Protein AF-A0AB33ZBX3-F1 (afdb_monomer)

Radius of gyration: 13.17 Å; Cα contacts (8 Å, |Δi|>4): 26; chains: 1; bounding box: 25×21×34 Å

Structure (mmCIF, N/CA/C/O backbone):
data_AF-A0AB33ZBX3-F1
#
_entry.id   AF-A0AB33ZBX3-F1
#
loop_
_atom_site.group_PDB
_atom_site.id
_atom_site.type_symbol
_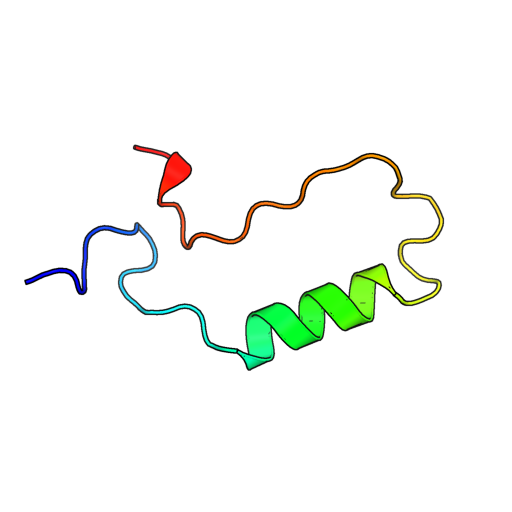atom_site.label_atom_id
_atom_site.label_alt_id
_atom_site.label_comp_id
_atom_site.label_asym_id
_atom_site.label_entity_id
_atom_site.label_seq_id
_atom_site.pdbx_PDB_ins_code
_atom_site.Cartn_x
_atom_site.Cartn_y
_atom_site.Cartn_z
_atom_site.occupancy
_atom_site.B_iso_or_equiv
_atom_site.auth_seq_id
_atom_site.auth_comp_id
_atom_site.auth_asym_id
_atom_site.auth_atom_id
_atom_site.pdbx_PDB_model_num
ATOM 1 N N . MET A 1 1 ? 10.543 -11.693 -20.990 1.00 46.41 1 MET A N 1
ATOM 2 C CA . MET A 1 1 ? 9.365 -10.891 -21.405 1.00 46.41 1 MET A CA 1
ATOM 3 C C . MET A 1 1 ? 8.671 -10.396 -20.121 1.00 46.41 1 MET A C 1
ATOM 5 O O . MET A 1 1 ? 8.796 -11.118 -19.151 1.00 46.41 1 MET A O 1
ATOM 9 N N . TRP A 1 2 ? 7.995 -9.240 -20.049 1.00 52.41 2 TRP A N 1
ATOM 10 C CA . TRP A 1 2 ? 7.185 -8.717 -18.901 1.00 52.41 2 TRP A CA 1
ATOM 11 C C . TRP A 1 2 ? 7.796 -7.758 -17.842 1.00 52.41 2 TRP A C 1
ATOM 13 O O . TRP A 1 2 ? 7.025 -7.022 -17.238 1.00 52.41 2 TRP A O 1
ATOM 23 N N . LYS A 1 3 ? 9.119 -7.632 -17.639 1.00 52.59 3 LYS A N 1
ATOM 24 C CA . LYS A 1 3 ? 9.672 -6.782 -16.542 1.00 52.59 3 LYS A CA 1
ATOM 25 C C . LYS A 1 3 ? 9.504 -5.247 -16.674 1.00 52.59 3 LYS A C 1
ATOM 27 O O . LYS A 1 3 ? 9.773 -4.548 -15.708 1.00 52.59 3 LYS A O 1
ATOM 32 N N . PHE A 1 4 ? 9.079 -4.701 -17.821 1.00 60.69 4 PHE A N 1
ATOM 33 C CA . PHE A 1 4 ? 9.187 -3.247 -18.095 1.00 60.69 4 PHE A CA 1
ATOM 34 C C . PHE A 1 4 ? 7.912 -2.564 -18.598 1.00 60.69 4 PHE A C 1
ATOM 36 O O . PHE A 1 4 ? 7.960 -1.442 -19.114 1.00 60.69 4 PHE A O 1
ATOM 43 N N . SER A 1 5 ? 6.765 -3.222 -18.458 1.00 75.00 5 SER A N 1
ATOM 44 C CA . SER A 1 5 ? 5.499 -2.677 -18.943 1.00 75.00 5 SER A CA 1
ATOM 45 C C . SER A 1 5 ? 4.953 -1.544 -18.075 1.00 75.00 5 SER A C 1
ATOM 47 O O . SER A 1 5 ? 4.134 -0.787 -18.573 1.00 75.00 5 SER A O 1
ATOM 49 N N . THR A 1 6 ? 5.398 -1.380 -16.833 1.00 86.31 6 THR A N 1
ATOM 50 C CA . THR A 1 6 ? 4.942 -0.307 -15.940 1.00 86.31 6 THR A CA 1
ATOM 51 C C . THR A 1 6 ? 5.894 0.901 -15.981 1.00 86.31 6 THR A C 1
ATOM 53 O O . THR A 1 6 ? 7.102 0.724 -16.189 1.00 86.31 6 THR A O 1
ATOM 56 N N . PRO A 1 7 ? 5.393 2.139 -15.812 1.00 91.31 7 PRO A N 1
ATOM 57 C CA . PRO A 1 7 ? 6.201 3.353 -15.686 1.00 91.31 7 PRO A CA 1
ATOM 58 C C . PRO A 1 7 ? 7.330 3.284 -14.656 1.00 9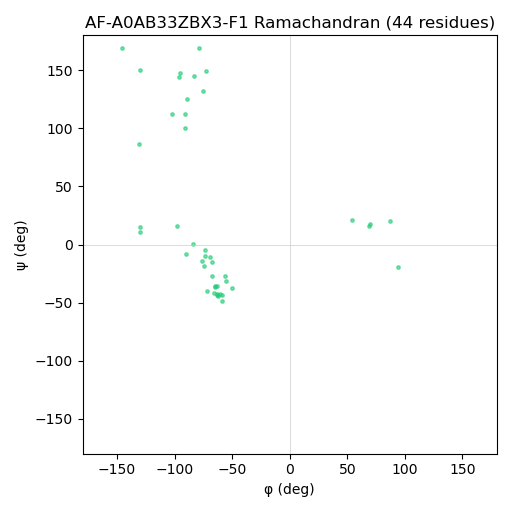1.31 7 PRO A C 1
ATOM 60 O O . PRO A 1 7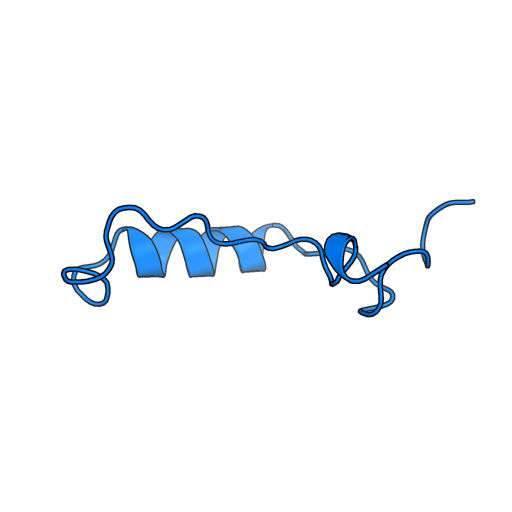 ? 8.413 3.781 -14.944 1.00 91.31 7 PRO A O 1
ATOM 63 N N . ILE A 1 8 ? 7.134 2.623 -13.511 1.00 92.56 8 ILE A N 1
ATOM 64 C CA 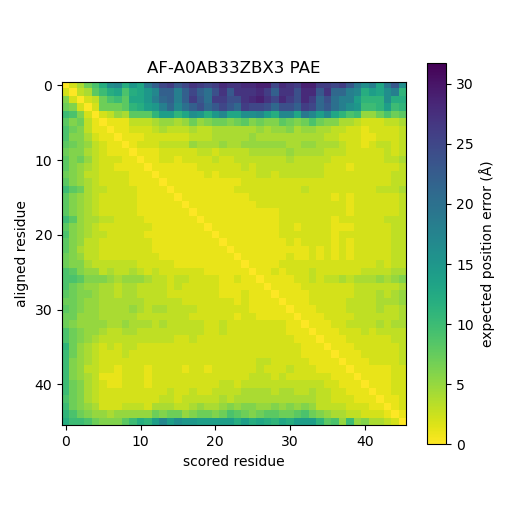. ILE A 1 8 ? 8.176 2.533 -12.469 1.00 92.56 8 ILE A CA 1
ATOM 65 C C . ILE A 1 8 ? 9.342 1.590 -12.824 1.00 92.56 8 ILE A C 1
ATOM 67 O O . ILE A 1 8 ? 10.341 1.571 -12.113 1.00 92.56 8 ILE A O 1
ATOM 71 N N . LYS A 1 9 ? 9.235 0.800 -13.908 1.00 90.44 9 LYS A N 1
ATOM 72 C CA . LYS A 1 9 ? 10.294 -0.092 -14.444 1.00 90.44 9 LYS A CA 1
ATOM 73 C C . LYS A 1 9 ? 10.893 -1.095 -13.449 1.00 90.44 9 LYS A C 1
ATOM 75 O O . LYS A 1 9 ? 11.974 -1.633 -13.683 1.00 90.44 9 LYS A O 1
ATOM 80 N N . ARG A 1 10 ? 10.168 -1.393 -12.378 1.00 91.81 10 ARG A N 1
ATOM 81 C CA . ARG A 1 10 ? 10.492 -2.420 -11.390 1.00 91.81 10 ARG A CA 1
ATOM 82 C C . ARG A 1 10 ? 9.212 -3.063 -10.875 1.00 91.81 10 ARG A C 1
ATOM 84 O O . ARG A 1 10 ? 8.114 -2.568 -11.133 1.00 91.81 10 ARG A O 1
ATOM 91 N N . TRP A 1 11 ? 9.372 -4.152 -10.139 1.00 90.88 11 TRP A N 1
ATOM 92 C CA . TRP A 1 11 ? 8.285 -4.699 -9.344 1.00 90.88 11 TRP A CA 1
ATOM 93 C C . TRP A 1 11 ? 8.023 -3.809 -8.134 1.00 90.88 11 TRP A C 1
ATOM 95 O O . TRP A 1 11 ? 8.932 -3.139 -7.636 1.00 90.88 11 TRP A O 1
ATOM 105 N N . ILE A 1 12 ? 6.765 -3.791 -7.707 1.00 93.69 12 ILE A N 1
ATOM 106 C CA . ILE A 1 12 ? 6.409 -3.288 -6.386 1.00 93.69 12 ILE A CA 1
ATOM 107 C C . ILE A 1 12 ? 6.831 -4.356 -5.384 1.00 93.69 12 ILE A C 1
ATOM 109 O O . ILE A 1 12 ? 6.542 -5.539 -5.581 1.00 93.69 12 ILE A O 1
ATOM 113 N N . GLU 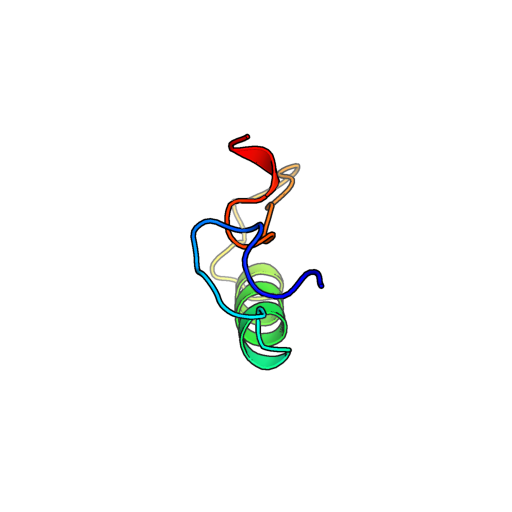A 1 13 ? 7.511 -3.934 -4.329 1.00 96.12 13 GLU A N 1
ATOM 114 C CA . GLU A 1 13 ? 7.934 -4.817 -3.257 1.00 96.12 13 GLU A CA 1
ATOM 115 C C . GLU A 1 13 ? 6.791 -5.028 -2.249 1.00 96.12 13 GLU A C 1
ATOM 117 O O . GLU A 1 13 ? 6.031 -4.096 -1.968 1.00 96.12 13 GLU A O 1
ATOM 122 N N . PRO A 1 14 ? 6.657 -6.224 -1.645 1.00 97.56 14 PRO A N 1
ATOM 123 C CA . PRO A 1 14 ? 5.602 -6.497 -0.666 1.00 97.56 14 PRO A CA 1
ATOM 124 C C . PRO A 1 14 ? 5.576 -5.522 0.520 1.00 97.56 14 PRO A C 1
ATOM 126 O O . PRO A 1 14 ? 4.506 -5.226 1.051 1.00 97.56 14 PRO A O 1
ATOM 129 N N . SER A 1 15 ? 6.738 -4.998 0.922 1.00 98.12 15 SER A N 1
ATOM 130 C CA . SER A 1 15 ? 6.849 -4.010 1.999 1.00 98.12 15 SER A CA 1
ATOM 131 C C . SER A 1 15 ? 6.131 -2.701 1.671 1.00 98.12 15 SER A C 1
ATOM 133 O O . SER A 1 15 ? 5.497 -2.130 2.550 1.00 98.12 15 SER A O 1
ATOM 135 N N . GLU A 1 16 ? 6.146 -2.263 0.409 1.00 97.38 16 GLU A N 1
ATOM 136 C CA . GLU A 1 16 ? 5.464 -1.034 -0.021 1.00 97.38 16 GLU A CA 1
ATOM 137 C C . GLU A 1 16 ? 3.938 -1.167 0.139 1.00 97.38 16 GLU A C 1
ATOM 139 O O . GLU A 1 16 ? 3.259 -0.222 0.535 1.00 97.38 16 GLU A O 1
ATOM 144 N N . ILE A 1 17 ? 3.386 -2.364 -0.097 1.00 97.69 17 ILE A N 1
ATOM 145 C CA . ILE A 1 17 ? 1.961 -2.651 0.139 1.00 97.69 17 ILE A CA 1
ATOM 146 C C . ILE A 1 17 ? 1.653 -2.731 1.639 1.00 97.69 17 ILE A C 1
ATOM 148 O O . ILE A 1 17 ? 0.609 -2.244 2.085 1.00 97.69 17 ILE A O 1
ATOM 152 N N . ALA A 1 18 ? 2.550 -3.332 2.425 1.00 98.25 18 ALA A N 1
ATOM 153 C CA . ALA A 1 18 ? 2.389 -3.456 3.870 1.00 98.25 18 ALA A CA 1
ATOM 15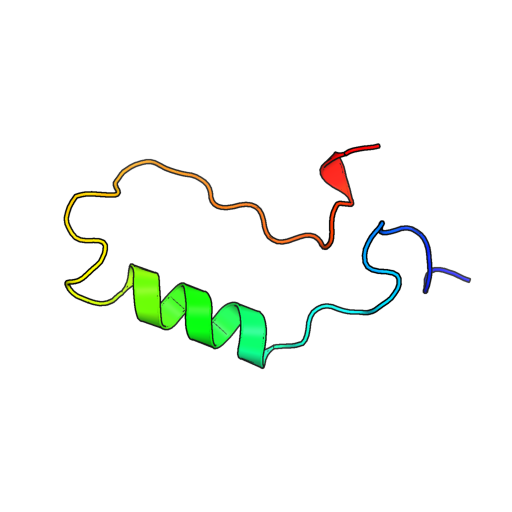4 C C . ALA A 1 18 ? 2.365 -2.084 4.563 1.00 98.25 18 ALA A C 1
ATOM 156 O O . ALA A 1 18 ? 1.506 -1.846 5.409 1.00 98.25 18 ALA A O 1
ATOM 157 N N . GLU A 1 19 ? 3.250 -1.166 4.171 1.00 98.31 19 GLU A N 1
ATOM 158 C CA . GLU A 1 19 ? 3.307 0.196 4.714 1.00 98.31 19 GLU A CA 1
ATOM 159 C C . GLU A 1 19 ? 2.024 0.985 4.434 1.00 98.31 19 GLU A C 1
ATOM 161 O O . GLU A 1 19 ? 1.463 1.604 5.340 1.00 98.31 19 GLU A O 1
ATOM 166 N N . VAL A 1 20 ? 1.502 0.909 3.206 1.00 97.75 20 VAL A N 1
ATOM 167 C CA . VAL A 1 20 ? 0.236 1.567 2.856 1.00 97.75 20 VAL A CA 1
ATOM 168 C C . VAL A 1 20 ? -0.936 0.945 3.612 1.00 97.75 20 VAL A C 1
ATOM 170 O O . VAL A 1 20 ? -1.788 1.663 4.134 1.00 97.75 20 VAL A O 1
ATOM 173 N N . SER A 1 21 ? -0.965 -0.382 3.727 1.00 97.94 21 SER A N 1
ATOM 174 C CA . SER A 1 21 ? -1.994 -1.088 4.498 1.00 97.94 21 SER A CA 1
ATOM 175 C C . SER A 1 21 ? -1.968 -0.676 5.971 1.00 97.94 21 SER A C 1
ATOM 177 O O . SER A 1 21 ? -3.018 -0.415 6.554 1.00 97.94 21 SER A O 1
ATOM 179 N N . LEU A 1 22 ? -0.774 -0.555 6.561 1.00 98.25 22 LEU A N 1
ATOM 180 C CA . LEU A 1 22 ? -0.592 -0.084 7.932 1.00 98.25 22 LEU A CA 1
ATOM 181 C C . LEU A 1 22 ? -1.076 1.360 8.099 1.00 98.25 22 LEU A C 1
ATOM 183 O O . LEU A 1 22 ? -1.762 1.657 9.074 1.00 98.25 22 LEU A O 1
ATOM 187 N N . PHE A 1 23 ? -0.768 2.247 7.150 1.00 98.12 23 PHE A N 1
ATOM 188 C CA . PHE A 1 23 ? -1.272 3.619 7.162 1.00 98.12 23 PHE A CA 1
ATOM 189 C C . PHE A 1 23 ? -2.806 3.658 7.140 1.00 98.12 23 PHE A C 1
ATOM 191 O O . PHE A 1 23 ? -3.405 4.326 7.985 1.00 98.12 23 PHE A O 1
ATOM 198 N N . LEU A 1 24 ? -3.441 2.903 6.237 1.00 97.56 24 LEU A N 1
ATOM 199 C CA . LEU A 1 24 ? -4.902 2.843 6.118 1.00 97.56 24 LEU A CA 1
ATOM 200 C C . LEU A 1 24 ? -5.574 2.229 7.355 1.00 97.56 24 LEU A C 1
ATOM 202 O O . LEU A 1 24 ? -6.639 2.684 7.758 1.00 97.56 24 LEU A O 1
ATOM 206 N N . ALA A 1 25 ? -4.952 1.221 7.970 1.00 97.44 25 ALA A N 1
ATOM 207 C CA . ALA A 1 25 ? -5.439 0.603 9.203 1.00 97.44 25 ALA A CA 1
ATOM 208 C C . ALA A 1 25 ? -5.169 1.455 10.458 1.00 97.44 25 ALA A C 1
ATOM 210 O O . ALA A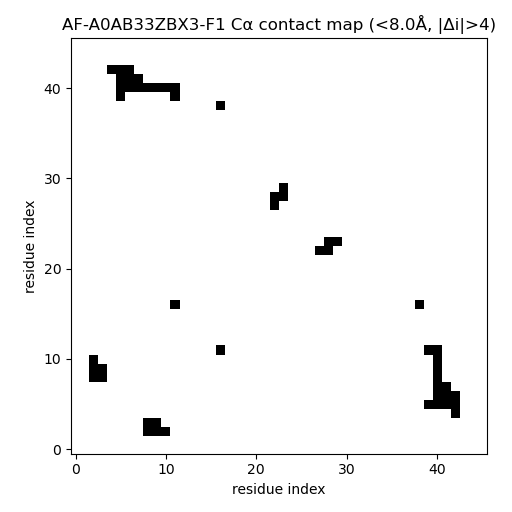 1 25 ? -5.716 1.181 11.527 1.00 97.44 25 ALA A O 1
ATOM 211 N N . SER A 1 26 ? -4.308 2.469 10.356 1.00 97.12 26 SER A N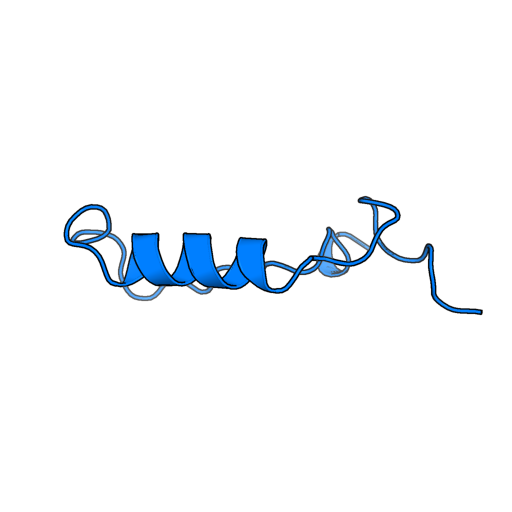 1
ATOM 212 C CA . SER A 1 26 ? -4.003 3.373 11.461 1.00 97.12 26 SER A CA 1
ATOM 213 C C . SER A 1 26 ? -5.094 4.433 11.660 1.00 97.12 26 SER A C 1
ATOM 215 O O . SER A 1 26 ? -5.945 4.663 10.804 1.00 97.12 26 SER A O 1
ATOM 217 N N . GLY A 1 27 ? -5.028 5.170 12.773 1.00 97.62 27 GLY A N 1
ATOM 218 C CA . GLY A 1 27 ? -5.914 6.316 13.014 1.00 97.62 27 GLY A CA 1
ATOM 219 C C . GLY A 1 27 ? -5.675 7.517 12.083 1.00 97.62 27 GLY A C 1
ATOM 220 O O . GLY A 1 27 ? -6.537 8.393 11.986 1.00 97.62 27 GLY A O 1
ATOM 221 N N . HIS A 1 28 ? -4.538 7.566 11.377 1.00 98.19 28 HIS A N 1
ATOM 222 C CA . HIS A 1 28 ? -4.179 8.696 10.511 1.00 98.19 28 HIS A CA 1
ATOM 223 C C . HIS A 1 28 ? -5.086 8.823 9.283 1.00 98.19 28 HIS A C 1
ATOM 225 O O . HIS A 1 28 ? -5.277 9.924 8.776 1.00 98.19 28 HIS A O 1
ATOM 231 N N . ALA A 1 29 ? -5.671 7.714 8.830 1.00 97.56 29 ALA A N 1
ATOM 232 C CA . ALA A 1 29 ? -6.573 7.672 7.685 1.00 97.56 29 ALA A CA 1
ATOM 233 C C . ALA A 1 29 ? -8.059 7.691 8.093 1.00 97.56 29 ALA A C 1
ATOM 235 O O . ALA A 1 29 ? -8.920 7.379 7.279 1.00 97.56 29 ALA A O 1
ATOM 236 N N . SER A 1 30 ? -8.390 8.068 9.334 1.00 97.69 30 SER A N 1
ATOM 237 C CA . SER A 1 30 ? -9.756 7.960 9.888 1.00 97.69 30 SER A CA 1
ATOM 238 C C . SER A 1 30 ? -10.853 8.674 9.083 1.00 97.69 30 SER A C 1
ATOM 240 O O . SER A 1 30 ? -12.004 8.245 9.111 1.00 97.69 30 SER A O 1
ATOM 242 N N . ALA A 1 31 ? -10.515 9.734 8.345 1.00 97.50 31 ALA A N 1
ATOM 243 C CA . ALA A 1 31 ? -11.448 10.446 7.467 1.00 97.50 31 ALA A CA 1
ATOM 244 C C . ALA A 1 31 ? -11.494 9.904 6.021 1.00 97.50 31 ALA A C 1
ATOM 246 O O . ALA A 1 31 ? -12.331 10.332 5.228 1.00 97.50 31 ALA A O 1
ATOM 247 N N . MET A 1 32 ? -10.596 8.989 5.647 1.00 96.81 32 MET A N 1
ATOM 248 C CA . MET A 1 32 ? -10.501 8.432 4.297 1.00 96.81 32 MET A CA 1
ATOM 249 C C . MET A 1 32 ? -11.364 7.175 4.197 1.00 96.81 32 MET A C 1
ATOM 251 O O . MET A 1 32 ? -10.949 6.097 4.611 1.00 96.81 32 MET A O 1
ATOM 255 N N . GLN A 1 33 ? -12.562 7.306 3.623 1.00 95.50 33 GLN A N 1
ATOM 256 C CA . GLN A 1 33 ? -13.490 6.187 3.459 1.00 95.50 33 GLN A CA 1
ATOM 257 C C . GLN A 1 33 ? -14.019 6.066 2.026 1.00 95.50 33 GLN A C 1
ATOM 259 O O . GLN A 1 33 ? -14.137 7.051 1.293 1.00 95.50 33 GLN A O 1
ATOM 264 N N . GLY A 1 34 ? -14.336 4.831 1.626 1.00 96.75 34 GLY A N 1
ATOM 265 C CA . GLY A 1 34 ? -14.952 4.527 0.329 1.00 96.75 34 GLY A CA 1
ATOM 266 C C . GLY A 1 34 ? -14.040 4.756 -0.881 1.00 96.75 34 GLY A C 1
ATOM 267 O O . GLY A 1 34 ? -14.531 4.849 -2.001 1.00 96.75 34 GLY A O 1
ATOM 268 N N . GLN A 1 35 ? -12.728 4.872 -0.665 1.00 96.62 35 GLN A N 1
ATOM 269 C CA . GLN A 1 35 ? -11.746 5.075 -1.729 1.00 96.62 35 GLN A CA 1
ATOM 270 C C . GLN A 1 35 ? -11.114 3.750 -2.154 1.00 96.62 35 GLN A C 1
ATOM 272 O O . GLN A 1 35 ? -10.840 2.885 -1.324 1.00 96.62 35 GLN A O 1
ATOM 277 N N . ILE A 1 36 ? -10.824 3.626 -3.448 1.00 95.69 36 ILE A N 1
ATOM 278 C CA . ILE A 1 36 ? -10.009 2.540 -3.997 1.00 95.69 36 ILE A CA 1
ATOM 279 C C . ILE A 1 36 ? -8.620 3.107 -4.272 1.00 95.69 36 ILE A C 1
ATOM 281 O O . ILE A 1 36 ? -8.449 3.943 -5.159 1.00 95.69 36 ILE A O 1
ATOM 285 N N . LEU A 1 37 ? -7.622 2.656 -3.513 1.00 95.44 37 LEU A N 1
ATOM 286 C CA . LEU A 1 37 ? -6.237 3.070 -3.708 1.00 95.44 37 LEU A CA 1
ATOM 287 C C . LEU A 1 37 ? -5.535 2.109 -4.673 1.00 95.44 37 LEU A C 1
ATOM 289 O O . LEU A 1 37 ? -5.314 0.943 -4.352 1.00 95.44 37 LEU A O 1
ATOM 293 N N . THR A 1 38 ? -5.188 2.602 -5.861 1.00 95.19 38 THR A N 1
ATOM 294 C CA . THR A 1 38 ? -4.512 1.802 -6.893 1.00 95.19 38 THR A CA 1
ATOM 295 C C . THR A 1 38 ? -2.998 1.883 -6.719 1.00 95.19 38 THR A C 1
ATOM 297 O O . THR A 1 38 ? -2.433 2.974 -6.710 1.00 95.19 38 THR A O 1
ATOM 300 N N . ILE A 1 39 ? -2.340 0.725 -6.610 1.00 95.62 39 ILE A N 1
ATOM 301 C CA . ILE A 1 39 ? -0.881 0.604 -6.484 1.00 95.62 39 ILE A CA 1
ATOM 302 C C . ILE A 1 39 ? -0.398 -0.435 -7.500 1.00 95.62 39 ILE A C 1
ATOM 304 O O . ILE A 1 39 ? -0.302 -1.622 -7.205 1.00 95.62 39 ILE A O 1
ATOM 308 N N . ASP A 1 40 ? -0.142 -0.001 -8.732 1.00 93.56 40 ASP A N 1
ATOM 309 C CA . ASP A 1 40 ? 0.148 -0.896 -9.865 1.00 93.56 40 ASP A CA 1
ATOM 310 C C . ASP A 1 40 ? 1.413 -0.499 -10.652 1.00 93.56 40 ASP A C 1
ATOM 312 O O . ASP A 1 40 ? 1.676 -0.989 -11.752 1.00 93.56 40 ASP A O 1
ATOM 316 N N . GLY A 1 41 ? 2.195 0.434 -10.106 1.00 93.06 41 GLY A N 1
ATOM 317 C CA . GLY A 1 41 ? 3.406 0.942 -10.738 1.00 93.06 41 GLY A CA 1
ATOM 318 C C . GLY A 1 41 ? 3.144 1.793 -11.981 1.00 93.06 41 GLY A C 1
ATOM 319 O O . GLY A 1 41 ? 4.061 1.988 -12.782 1.00 93.06 41 GLY A O 1
ATOM 320 N N . GLY A 1 42 ? 1.915 2.287 -12.150 1.00 92.69 42 GLY A N 1
ATOM 321 C CA . GLY A 1 42 ? 1.460 3.065 -13.297 1.00 92.69 42 GLY A CA 1
ATOM 322 C C . GLY A 1 42 ? 0.956 2.201 -14.454 1.00 92.69 42 GLY A C 1
ATOM 323 O O . GLY A 1 42 ? 0.951 2.659 -15.594 1.00 92.69 42 GLY A O 1
ATOM 324 N N . TRP A 1 43 ? 0.585 0.944 -14.202 1.00 90.44 43 TRP A N 1
ATOM 325 C CA . TRP A 1 43 ? 0.015 0.069 -15.229 1.00 90.44 43 TRP A CA 1
ATOM 326 C C . TRP A 1 43 ? -1.263 0.665 -15.835 1.00 90.44 43 TRP A C 1
ATOM 328 O O . TRP A 1 43 ? -1.407 0.677 -17.056 1.00 90.44 43 TRP A O 1
ATOM 338 N N . SER A 1 44 ? -2.139 1.215 -14.993 1.00 89.81 44 SER A N 1
ATOM 339 C CA . SER A 1 44 ? -3.426 1.806 -15.381 1.00 89.81 44 SER A CA 1
ATOM 340 C C . SER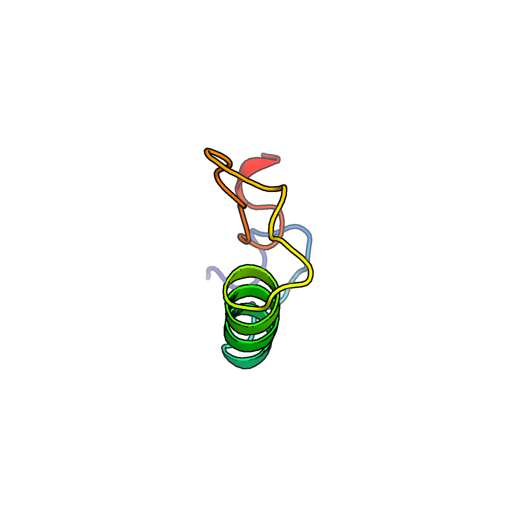 A 1 44 ? -3.313 3.165 -16.079 1.00 89.81 44 SER A C 1
ATOM 342 O O . SER A 1 44 ? -4.323 3.707 -16.506 1.00 89.81 44 SER A O 1
ATOM 344 N N . LEU A 1 45 ? -2.107 3.734 -16.194 1.00 85.06 45 LEU A N 1
ATOM 345 C CA . LEU A 1 45 ? -1.863 4.988 -16.925 1.00 85.06 45 LEU A CA 1
ATOM 346 C C . LEU A 1 45 ? -1.671 4.777 -18.437 1.00 85.06 45 LEU A C 1
ATOM 348 O O . LEU A 1 45 ? -1.382 5.738 -19.150 1.00 85.06 45 LEU A O 1
ATOM 352 N N . LYS A 1 46 ? -1.746 3.530 -18.907 1.00 69.12 46 LYS A N 1
ATOM 353 C CA . LYS A 1 46 ? -1.660 3.180 -20.327 1.00 69.12 46 LYS A CA 1
ATOM 354 C C . LYS A 1 46 ? -2.978 3.338 -21.062 1.00 69.12 46 LYS A C 1
ATOM 356 O O . LYS A 1 46 ? -4.028 3.071 -20.444 1.00 69.12 46 LYS A O 1
#

Foldseek 3Di:
DPQQLAPQSHDDDPVVVVVVVVCCVDCVCVVPPPDDDDDDNHNVVD

Mean predicted aligned error: 4.37 Å

Secondary structure (DSSP, 8-state):
--TTSSTT-SPPPHHHHHHHHHHHHSGGGTT--S-----STTGGG-

pLDDT: mean 90.47, std 12.96, range [46.41, 98.31]

Nearest PDB structures (foldseek):
  4dqx-assembly1_C  TM=8.998E-01  e=2.031E-01  Rhizobium etli CFN 42
  4dqx-assembly1_A  TM=9.003E-01  e=2.031E-01  Rhizobium etli CFN 42
  2foi-assembly1_C  TM=8.401E-01  e=2.692E-01  Plasmodium falciparum 3D7
  3lls-assembly1_B  TM=8.324E-01  e=8.900E-01  Mycobacterium tuberculosis H37Ra
  3lls-assembly1_A  TM=8.317E-01  e=9.548E-01  Mycobacterium tuberculosis H37Ra

Sequence (46 aa):
MWKFSTPIKRWIEPSEIAEVSLFLASGHASAMQGQILTIDGGWSLK

Solvent-accessible surface area (backbone atoms only — not comparable to full-atom values): 3168 Å² total; per-residue (Å²): 135,82,74,64,80,29,76,68,56,55,82,86,54,72,65,65,56,49,53,52,50,50,46,60,75,35,79,87,32,72,87,70,71,97,74,84,86,86,88,63,51,52,48,85,78,109